Protein AF-A0A224YE73-F1 (afdb_monomer_lite)

Foldseek 3Di:
DVLVVLVVLQFAAQPDPQRHLCCCACSHPHCNPLNVVDDDPRSVVRSVVSVVPDDCVVPPDPDPDDVCVVDVDWPQNPDDQQNVLCVVVVPDPPFGWDWAAALQQKIWIFGPPDPVGDDTDIDGHTFQRAHDVVWTDDSRHTD

Organism: NCBI:txid60191

Secondary structure (DSSP, 8-state):
-HHHHHHHTT---S-SSSS-GGG--TTSSS--TTGGGS--HHHHHHHHHHHTTS-HHHH-------HHHH----GGGTS-HHHHHHHHTTPPTT--EEEEEETTTEEEEEE---TT-PPPEEEEPPTT-EEETTEEEETTEE-

Radius of gyration: 18.87 Å; chains: 1; bounding box: 48×33×49 Å

Sequence (143 aa):
MAHELAHTLGSPHDQTPECPWAKGYLMSYVDGGLNKFKLSPCSERSIRNYVRHQSEDCIRVQSSRNYNREYRKFPGQSVRAQYLCKTLLRVAQGKKVTAKESANCKMKCCNRASLGGPPCRTYPMLDGMQCAKGKTCKRGVCG

Structure (mmCIF, N/CA/C/O backbone):
data_AF-A0A224YE73-F1
#
_entry.id   AF-A0A224YE73-F1
#
loop_
_atom_site.group_PDB
_atom_site.id
_atom_site.type_symbol
_atom_site.label_atom_id
_atom_site.label_alt_id
_atom_site.label_comp_id
_atom_site.label_asym_id
_atom_site.label_entity_id
_atom_site.label_seq_id
_atom_site.pdbx_PDB_ins_code
_atom_site.Cartn_x
_atom_site.Cartn_y
_atom_site.Cartn_z
_atom_site.occupancy
_atom_site.B_iso_or_equiv
_atom_site.auth_seq_id
_atom_site.auth_comp_id
_atom_site.auth_asym_id
_atom_site.auth_atom_id
_atom_site.pdbx_PDB_model_num
ATOM 1 N N . MET A 1 1 ? -6.807 4.009 -0.639 1.00 90.94 1 MET A N 1
ATOM 2 C CA . MET A 1 1 ? -8.154 3.518 -0.276 1.00 90.94 1 MET A CA 1
ATOM 3 C C . MET A 1 1 ? -8.155 2.871 1.097 1.00 90.94 1 MET A C 1
ATOM 5 O O . MET A 1 1 ? -8.795 3.430 1.962 1.00 90.94 1 MET A O 1
ATOM 9 N N . ALA A 1 2 ? -7.441 1.763 1.336 1.00 96.00 2 ALA A N 1
ATOM 10 C CA . ALA A 1 2 ? -7.477 1.090 2.644 1.00 96.00 2 ALA A CA 1
ATOM 11 C C . ALA A 1 2 ? -7.123 2.008 3.837 1.00 96.00 2 ALA A C 1
ATOM 13 O O . ALA A 1 2 ? -7.782 1.926 4.863 1.00 96.00 2 ALA A O 1
ATOM 14 N N . HIS A 1 3 ? -6.151 2.914 3.668 1.00 97.56 3 HIS A N 1
ATOM 15 C CA . HIS A 1 3 ? -5.813 3.958 4.647 1.00 97.56 3 HIS A CA 1
ATOM 16 C C . HIS A 1 3 ? -7.023 4.846 4.991 1.00 97.56 3 HIS A C 1
ATOM 18 O O . HIS A 1 3 ? -7.463 4.887 6.132 1.00 97.56 3 HIS A O 1
ATOM 24 N N . GLU A 1 4 ? -7.634 5.472 3.983 1.00 97.81 4 GLU A N 1
ATOM 25 C CA . GLU A 1 4 ? -8.814 6.326 4.185 1.00 97.81 4 GLU A CA 1
ATOM 26 C C . GLU A 1 4 ? -10.026 5.559 4.728 1.00 97.81 4 GLU A C 1
ATOM 28 O O . GLU A 1 4 ? -10.762 6.076 5.558 1.00 97.81 4 GLU A O 1
ATOM 33 N N . LEU A 1 5 ? -10.218 4.299 4.320 1.00 97.25 5 LEU A N 1
ATOM 34 C CA . LEU A 1 5 ? -11.282 3.457 4.875 1.00 97.25 5 LEU A CA 1
ATOM 35 C C . LEU A 1 5 ? -11.072 3.194 6.369 1.00 97.25 5 LEU A C 1
ATOM 37 O O . LEU A 1 5 ? -12.033 3.180 7.130 1.00 97.25 5 LEU A O 1
ATOM 41 N N . ALA A 1 6 ? -9.828 3.009 6.809 1.00 98.12 6 ALA A N 1
ATOM 42 C CA . ALA A 1 6 ? -9.526 2.879 8.227 1.00 98.12 6 ALA A CA 1
ATOM 43 C C . ALA A 1 6 ? -9.776 4.194 8.988 1.00 98.12 6 ALA A C 1
ATOM 45 O O . ALA A 1 6 ? -10.267 4.135 10.114 1.00 98.12 6 ALA A O 1
ATOM 46 N N . HIS A 1 7 ? -9.542 5.362 8.374 1.00 98.44 7 HIS A N 1
ATOM 47 C CA . HIS A 1 7 ? -9.982 6.645 8.938 1.00 98.44 7 HIS A CA 1
ATOM 48 C C . HIS A 1 7 ? -11.504 6.727 9.085 1.00 98.44 7 HIS A C 1
ATOM 50 O O . HIS A 1 7 ? -11.985 7.103 10.152 1.00 98.44 7 HIS A O 1
ATOM 56 N N . THR A 1 8 ? -12.270 6.312 8.069 1.00 97.25 8 THR A N 1
ATOM 57 C CA . THR A 1 8 ? -13.740 6.230 8.159 1.00 97.25 8 THR A CA 1
ATOM 58 C C . THR A 1 8 ? -14.197 5.320 9.301 1.00 97.25 8 THR A C 1
ATOM 60 O O . THR A 1 8 ? -15.218 5.581 9.925 1.00 97.25 8 THR A O 1
ATOM 63 N N . LEU A 1 9 ? -13.418 4.284 9.620 1.00 97.06 9 LEU A N 1
ATOM 64 C CA . LEU A 1 9 ? -13.661 3.370 10.737 1.00 97.06 9 LEU A CA 1
ATOM 65 C C . LEU A 1 9 ? -13.044 3.845 12.068 1.00 97.06 9 LEU A C 1
ATOM 67 O O . LEU A 1 9 ? -12.835 3.038 12.969 1.00 97.06 9 LEU A O 1
ATOM 71 N N . GLY A 1 10 ? -12.721 5.132 12.204 1.00 97.44 10 GLY A N 1
ATOM 72 C CA . GLY A 1 10 ? -12.271 5.730 13.462 1.00 97.44 10 GLY A CA 1
ATOM 73 C C . GLY A 1 10 ? -10.804 5.478 13.823 1.00 97.44 10 GLY A C 1
ATOM 74 O O . GLY A 1 10 ? -10.403 5.746 14.955 1.00 97.44 10 GLY A O 1
ATOM 75 N N . SER A 1 11 ? -9.977 4.976 12.900 1.00 98.44 11 SER A N 1
ATOM 76 C CA . SER A 1 11 ? -8.534 4.870 13.135 1.00 98.44 11 SER A CA 1
ATOM 77 C C . SER A 1 11 ? -7.834 6.204 12.868 1.00 98.44 11 SER A C 1
ATOM 79 O O . SER A 1 11 ? -7.884 6.682 11.735 1.00 98.44 11 SER A O 1
ATOM 81 N N . PRO A 1 12 ? -7.101 6.788 13.829 1.00 98.12 12 PRO A N 1
ATOM 82 C CA . PRO A 1 12 ? -6.162 7.865 13.534 1.00 98.12 12 PRO A CA 1
ATOM 83 C C . PRO A 1 12 ? -4.897 7.320 12.849 1.00 98.12 12 PRO A C 1
ATOM 85 O O . PRO A 1 12 ? -4.743 6.110 12.643 1.00 98.12 12 PRO A O 1
ATOM 88 N N . HIS A 1 13 ? -3.985 8.231 12.508 1.00 98.50 13 HIS A N 1
ATOM 89 C CA . HIS A 1 13 ? -2.612 7.886 12.141 1.00 98.50 13 HIS A CA 1
ATOM 90 C C . HIS A 1 13 ? -1.863 7.218 13.299 1.00 98.50 13 HIS A C 1
ATOM 92 O O . HIS A 1 13 ? -2.086 7.529 14.469 1.00 98.50 13 HIS A O 1
ATOM 98 N N . ASP A 1 14 ? -0.929 6.328 12.961 1.00 98.38 14 ASP A N 1
ATOM 99 C CA . ASP A 1 14 ? -0.047 5.670 13.930 1.00 98.38 14 ASP A CA 1
ATOM 100 C C . ASP A 1 14 ? 1.033 6.652 14.405 1.00 98.38 14 ASP A C 1
ATOM 102 O O . ASP A 1 14 ? 2.102 6.747 13.809 1.00 98.38 14 ASP A O 1
ATOM 106 N N . GLN A 1 15 ? 0.740 7.441 15.440 1.00 97.62 15 GLN A N 1
ATOM 107 C CA . GLN A 1 15 ? 1.639 8.490 15.952 1.00 97.62 15 GLN A CA 1
ATOM 108 C C . GLN A 1 15 ? 1.892 8.392 17.464 1.00 97.62 15 GLN A C 1
ATOM 110 O O . GLN A 1 15 ? 2.475 9.294 18.061 1.00 97.62 15 GLN A O 1
ATOM 115 N N . THR A 1 16 ? 1.476 7.297 18.100 1.00 97.50 16 THR A N 1
ATOM 116 C CA . THR A 1 16 ? 1.689 7.081 19.537 1.00 97.50 16 THR A CA 1
ATOM 117 C C . THR A 1 16 ? 3.043 6.412 19.798 1.00 97.50 16 THR A C 1
ATOM 119 O O . THR A 1 16 ? 3.585 5.756 18.906 1.00 97.50 16 THR A O 1
ATOM 122 N N . PRO A 1 17 ? 3.596 6.492 21.023 1.00 97.56 17 PRO A N 1
ATOM 123 C CA . PRO A 1 17 ? 4.796 5.731 21.378 1.00 97.56 17 PRO A CA 1
ATOM 124 C C . PRO A 1 17 ? 4.644 4.212 21.173 1.00 97.56 17 PRO A C 1
ATOM 126 O O . PRO A 1 17 ? 5.594 3.540 20.775 1.00 97.56 17 PRO A O 1
ATOM 129 N N . GLU A 1 18 ? 3.444 3.665 21.394 1.00 97.62 18 GLU A N 1
ATOM 130 C CA . GLU A 1 18 ? 3.139 2.245 21.168 1.00 97.62 18 GLU A CA 1
ATOM 131 C C . GLU A 1 18 ? 3.108 1.887 19.669 1.00 97.62 18 GLU A C 1
ATOM 133 O O . GLU A 1 18 ? 3.653 0.859 19.245 1.00 97.62 18 GLU A O 1
ATOM 138 N N . CYS A 1 19 ? 2.513 2.763 18.854 1.00 98.12 19 CYS A N 1
ATOM 139 C CA . CYS A 1 19 ? 2.386 2.619 17.406 1.00 98.12 19 CYS A CA 1
ATOM 140 C C . CYS A 1 19 ? 3.065 3.796 16.700 1.00 98.12 19 CYS A C 1
ATOM 142 O O . CYS A 1 19 ? 2.386 4.700 16.214 1.00 98.12 19 CYS A O 1
ATOM 144 N N . PRO A 1 20 ? 4.408 3.805 16.655 1.00 98.00 20 PRO A N 1
ATOM 145 C CA . PRO A 1 20 ? 5.153 4.926 16.111 1.00 98.00 20 PRO A CA 1
ATOM 146 C C . PRO A 1 20 ? 5.062 4.967 14.585 1.00 98.00 20 PRO A C 1
ATOM 148 O O . PRO A 1 20 ? 5.209 3.943 13.909 1.00 98.00 20 PRO A O 1
ATOM 151 N N . TRP A 1 21 ? 4.945 6.181 14.046 1.00 98.12 21 TRP A N 1
ATOM 152 C CA . TRP A 1 21 ? 4.811 6.470 12.612 1.00 98.12 21 TRP A CA 1
ATOM 153 C C . TRP A 1 21 ? 5.873 5.784 11.749 1.00 98.12 21 TRP A C 1
ATOM 155 O O . TRP A 1 21 ? 5.582 5.263 10.668 1.00 98.12 21 TRP A O 1
ATOM 165 N N . ALA A 1 22 ? 7.103 5.720 12.263 1.00 97.94 22 ALA A N 1
ATOM 166 C CA . ALA A 1 22 ? 8.255 5.130 11.592 1.00 97.94 22 ALA A CA 1
ATOM 167 C C . ALA A 1 22 ? 8.145 3.610 11.363 1.00 97.94 22 ALA A C 1
ATOM 169 O O . ALA A 1 22 ? 8.833 3.086 10.491 1.00 97.94 22 ALA A O 1
ATOM 170 N N . LYS A 1 23 ? 7.272 2.884 12.085 1.00 97.81 23 LYS A N 1
ATOM 171 C CA . LYS A 1 23 ? 7.048 1.447 11.826 1.00 97.81 23 LYS A CA 1
ATOM 172 C C . LYS A 1 23 ? 6.330 1.184 10.498 1.00 97.81 23 LYS A C 1
ATOM 174 O O . LYS A 1 23 ? 6.358 0.043 10.031 1.00 97.81 23 LYS A O 1
ATOM 179 N N . GLY A 1 24 ? 5.706 2.208 9.905 1.00 97.81 24 GLY A N 1
ATOM 180 C CA . GLY A 1 24 ? 5.144 2.157 8.554 1.00 97.81 24 GLY A CA 1
ATOM 181 C C . GLY A 1 24 ? 4.038 1.113 8.380 1.00 97.81 24 GLY A C 1
ATOM 182 O O . GLY A 1 24 ? 4.020 0.394 7.380 1.00 97.81 24 GLY A O 1
ATOM 183 N N . TYR A 1 25 ? 3.157 0.987 9.378 1.00 98.19 25 TYR A N 1
ATOM 184 C CA . TYR A 1 25 ? 1.886 0.269 9.242 1.00 98.19 25 TYR A CA 1
ATOM 185 C C . TYR A 1 25 ? 0.930 1.024 8.308 1.00 98.19 25 TYR A C 1
ATOM 187 O O . TYR A 1 25 ? 1.234 2.131 7.868 1.00 98.19 25 TYR A O 1
ATOM 195 N N . LEU A 1 26 ? -0.220 0.426 7.980 1.00 97.69 26 LEU A N 1
ATOM 196 C CA . LEU A 1 26 ? -1.175 0.976 7.009 1.00 97.69 26 LEU A CA 1
ATOM 197 C C . LEU A 1 26 ? -1.553 2.444 7.275 1.00 97.69 26 LEU A C 1
ATOM 199 O O . LEU A 1 26 ? -1.775 3.180 6.315 1.00 97.69 26 LEU A O 1
ATOM 203 N N . MET A 1 27 ? -1.591 2.871 8.542 1.00 98.25 27 MET A N 1
ATOM 204 C CA . MET A 1 27 ? -1.938 4.237 8.958 1.00 98.25 27 MET A CA 1
ATOM 205 C C . MET A 1 27 ? -0.735 5.195 9.019 1.00 98.25 27 MET A C 1
ATOM 207 O O . MET A 1 27 ? -0.792 6.215 9.702 1.00 98.25 27 MET A O 1
ATOM 211 N N . SER A 1 28 ? 0.337 4.886 8.282 1.00 97.69 28 SER A N 1
ATOM 212 C CA . SER A 1 28 ? 1.514 5.729 8.047 1.00 97.69 28 SER A CA 1
ATOM 213 C C . SER A 1 28 ? 1.844 5.814 6.552 1.00 97.69 28 SER A C 1
ATOM 215 O O . SER A 1 28 ? 1.562 4.893 5.785 1.00 97.69 28 SER A O 1
ATOM 217 N N . TYR A 1 29 ? 2.472 6.915 6.128 1.00 94.69 29 TYR A N 1
ATOM 218 C CA . TYR A 1 29 ? 2.985 7.077 4.759 1.00 94.69 29 TYR A CA 1
ATOM 219 C C . TYR A 1 29 ? 4.429 6.581 4.579 1.00 94.69 29 TYR A C 1
ATOM 221 O O . TYR A 1 29 ? 4.950 6.589 3.462 1.00 94.69 29 TYR A O 1
ATOM 229 N N . VAL A 1 30 ? 5.086 6.145 5.657 1.00 96.00 30 VAL A N 1
ATOM 230 C CA . VAL A 1 30 ? 6.439 5.575 5.606 1.00 96.00 30 VAL A CA 1
ATOM 231 C C . VAL A 1 30 ? 6.383 4.162 5.028 1.00 96.00 30 VAL A C 1
ATOM 233 O O . VAL A 1 30 ? 5.531 3.360 5.409 1.00 96.00 30 VAL A O 1
ATOM 236 N N . ASP A 1 31 ? 7.319 3.818 4.137 1.00 91.38 31 ASP A N 1
ATOM 237 C CA . ASP A 1 31 ? 7.454 2.436 3.659 1.00 91.38 31 ASP A CA 1
ATOM 238 C C . ASP A 1 31 ? 8.005 1.536 4.779 1.00 91.38 31 ASP A C 1
ATOM 240 O O . ASP A 1 31 ? 9.207 1.317 4.887 1.00 91.38 31 ASP A O 1
ATOM 244 N N . GLY A 1 32 ? 7.117 0.985 5.609 1.00 92.38 32 GLY A N 1
ATOM 245 C CA . GLY A 1 32 ? 7.439 0.009 6.661 1.00 92.38 32 GLY A CA 1
ATOM 246 C C . GLY A 1 32 ? 7.654 -1.416 6.144 1.00 92.38 32 GLY A C 1
ATOM 247 O O . GLY A 1 32 ? 7.439 -2.391 6.869 1.00 92.38 32 GLY A O 1
ATOM 248 N N . GLY A 1 33 ? 7.981 -1.575 4.858 1.00 93.00 33 GLY A N 1
ATOM 249 C CA . GLY A 1 33 ? 8.164 -2.875 4.227 1.00 93.00 33 GLY A CA 1
ATOM 250 C C . GLY A 1 33 ? 6.860 -3.669 4.182 1.00 93.00 33 GLY A C 1
ATOM 251 O O . GLY A 1 33 ? 5.935 -3.311 3.455 1.00 93.00 33 GLY A O 1
ATOM 252 N N . LEU A 1 34 ? 6.793 -4.774 4.928 1.00 94.06 34 LEU A N 1
ATOM 253 C CA . LEU A 1 34 ? 5.592 -5.613 5.000 1.00 94.06 34 LEU A CA 1
ATOM 254 C C . LEU A 1 34 ? 4.524 -5.056 5.955 1.00 94.06 34 LEU A C 1
ATOM 256 O O . LEU A 1 34 ? 3.362 -5.453 5.855 1.00 94.06 34 LEU A O 1
ATOM 260 N N . ASN A 1 35 ? 4.883 -4.133 6.855 1.00 96.75 35 ASN A N 1
ATOM 261 C CA . ASN A 1 35 ? 3.931 -3.557 7.808 1.00 96.75 35 ASN A CA 1
ATOM 262 C C . ASN A 1 35 ? 2.847 -2.731 7.120 1.00 96.75 35 ASN A C 1
ATOM 264 O O . ASN A 1 35 ? 1.710 -2.743 7.576 1.00 96.75 35 ASN A O 1
ATOM 268 N N . LYS A 1 36 ? 3.133 -2.117 5.968 1.00 94.25 36 LYS A N 1
ATOM 269 C CA . LYS A 1 36 ? 2.139 -1.340 5.211 1.00 94.25 36 LYS A CA 1
ATOM 270 C C . LYS A 1 36 ? 0.934 -2.153 4.728 1.00 94.25 36 LYS A C 1
ATOM 272 O O . LYS A 1 36 ? -0.065 -1.581 4.308 1.00 94.25 36 LYS A O 1
ATOM 277 N N . PHE A 1 37 ? 1.031 -3.485 4.753 1.00 94.44 37 PHE A N 1
ATOM 278 C CA . PHE A 1 37 ? -0.071 -4.400 4.442 1.00 94.44 37 PHE A CA 1
ATOM 279 C C . PHE A 1 37 ? -0.857 -4.839 5.689 1.00 94.44 37 PHE A C 1
ATOM 281 O O . PHE A 1 37 ? -1.657 -5.772 5.607 1.00 94.44 37 PHE A O 1
ATOM 288 N N . LYS A 1 38 ? -0.594 -4.228 6.850 1.00 96.81 38 LYS A N 1
ATOM 289 C CA . LYS A 1 38 ? -1.170 -4.582 8.149 1.00 96.81 38 LYS A CA 1
ATOM 290 C C . LYS A 1 38 ? -1.663 -3.331 8.871 1.00 96.81 38 LYS A C 1
ATOM 292 O O . LYS A 1 38 ? -1.074 -2.259 8.749 1.00 96.81 38 LYS A O 1
ATOM 297 N N . LEU A 1 39 ? -2.715 -3.499 9.661 1.00 98.12 39 LEU A N 1
ATOM 298 C CA . LEU A 1 39 ? -3.084 -2.534 10.691 1.00 98.12 39 LEU A CA 1
ATOM 299 C C . LEU A 1 39 ? -2.105 -2.662 11.864 1.00 98.12 39 LEU A C 1
ATOM 301 O O . LEU A 1 39 ? -1.601 -3.755 12.133 1.00 98.12 39 LEU A O 1
ATOM 305 N N . SER A 1 40 ? -1.814 -1.553 12.541 1.00 98.38 40 SER A N 1
ATOM 306 C CA . SER A 1 40 ? -1.103 -1.610 13.816 1.00 98.38 40 SER A CA 1
ATOM 307 C C . SER A 1 40 ? -2.053 -2.101 14.922 1.00 98.38 40 SER A C 1
ATOM 309 O O . SER A 1 40 ? -3.277 -2.005 14.769 1.00 98.38 40 SER A O 1
ATOM 311 N N . PRO A 1 41 ? -1.534 -2.556 16.077 1.00 98.44 41 PRO A N 1
ATOM 312 C CA . PRO A 1 41 ? -2.373 -2.850 17.238 1.00 98.44 41 PRO A CA 1
ATOM 313 C C . PRO A 1 41 ? -3.252 -1.664 17.668 1.00 98.44 41 PRO A C 1
ATOM 315 O O . PRO A 1 41 ? -4.393 -1.866 18.081 1.00 98.44 41 PRO A O 1
ATOM 318 N N . CYS A 1 42 ? -2.762 -0.426 17.527 1.00 98.56 42 CYS A N 1
ATOM 319 C CA . CYS A 1 42 ? -3.532 0.774 17.846 1.00 98.56 42 CYS A CA 1
ATOM 320 C C . CYS A 1 42 ? -4.672 0.985 16.851 1.00 98.56 42 CYS A C 1
ATOM 322 O O . CYS A 1 42 ? -5.807 1.181 17.280 1.00 98.56 42 CYS A O 1
ATOM 324 N N . SER A 1 43 ? -4.404 0.875 15.543 1.00 98.62 43 SER A N 1
ATOM 325 C CA . SER A 1 43 ? -5.446 0.992 14.518 1.00 98.62 43 SER A CA 1
ATOM 326 C C . SER A 1 43 ? -6.523 -0.080 14.696 1.00 98.62 43 SER A C 1
ATOM 328 O O . SER A 1 43 ? -7.711 0.224 14.637 1.00 98.62 43 SER A O 1
ATOM 330 N N . GLU A 1 44 ? -6.133 -1.330 14.973 1.00 98.62 44 GLU A N 1
ATOM 331 C CA . GLU A 1 44 ? -7.091 -2.408 15.238 1.00 98.62 44 GLU A CA 1
ATOM 332 C C . GLU A 1 44 ? -7.980 -2.113 16.450 1.00 98.62 44 GLU A C 1
ATOM 334 O O . GLU A 1 44 ? -9.193 -2.323 16.389 1.00 98.62 44 GLU A O 1
ATOM 339 N N . ARG A 1 45 ? -7.404 -1.618 17.554 1.00 98.50 45 ARG A N 1
ATOM 340 C CA . ARG A 1 45 ? -8.183 -1.245 18.744 1.00 98.50 45 ARG A CA 1
ATOM 341 C C . ARG A 1 45 ? -9.115 -0.072 18.472 1.00 98.50 45 ARG A C 1
ATOM 343 O O . ARG A 1 45 ? -10.271 -0.143 18.880 1.00 98.50 45 ARG A O 1
ATOM 350 N N . SER A 1 46 ? -8.653 0.962 17.772 1.00 98.44 46 SER A N 1
ATOM 351 C CA . SER A 1 46 ? -9.484 2.114 17.414 1.00 98.44 46 SER A CA 1
ATOM 352 C C . SER A 1 46 ? -10.659 1.706 16.533 1.00 98.44 46 SER A C 1
ATOM 354 O O . SER A 1 46 ? -11.791 2.056 16.850 1.00 98.44 46 SER A O 1
ATOM 356 N N . ILE A 1 47 ? -10.421 0.882 15.507 1.00 98.50 47 ILE A N 1
ATOM 357 C CA . ILE A 1 47 ? -11.482 0.374 14.626 1.00 98.50 47 ILE A CA 1
ATOM 358 C C . ILE A 1 47 ? -12.492 -0.460 15.412 1.00 98.50 47 ILE A C 1
ATOM 360 O O . ILE A 1 47 ? -13.693 -0.219 15.321 1.00 98.50 47 ILE A O 1
ATOM 364 N N . ARG A 1 48 ? -12.029 -1.410 16.236 1.00 98.19 48 ARG A N 1
ATOM 365 C CA . ARG A 1 48 ? -12.924 -2.214 17.087 1.00 98.19 48 ARG A CA 1
ATOM 366 C C . ARG A 1 48 ? -13.742 -1.330 18.028 1.00 98.19 48 ARG A C 1
ATOM 368 O O . ARG A 1 48 ? -14.936 -1.561 18.193 1.00 98.19 48 ARG A O 1
ATOM 375 N N . ASN A 1 49 ? -13.113 -0.319 18.631 1.00 98.06 49 ASN A N 1
ATOM 376 C CA . ASN A 1 49 ? -13.786 0.614 19.524 1.00 98.06 49 ASN A CA 1
ATOM 377 C C . ASN A 1 49 ? -14.806 1.495 18.794 1.00 98.06 49 ASN A C 1
ATOM 379 O O . ASN A 1 49 ? -15.858 1.775 19.349 1.00 98.06 49 ASN A O 1
ATOM 383 N N . TYR A 1 50 ? -14.519 1.930 17.574 1.00 97.75 50 TYR A N 1
ATOM 384 C CA . TYR A 1 50 ? -15.454 2.725 16.790 1.00 97.75 50 TYR A CA 1
ATOM 385 C C . TYR A 1 50 ? -16.665 1.890 16.368 1.00 97.75 50 TYR A C 1
ATOM 387 O O . TYR A 1 50 ? -17.800 2.271 16.648 1.00 97.75 50 TYR A O 1
ATOM 395 N N . VAL A 1 51 ? -16.418 0.721 15.767 1.00 96.31 51 VAL A N 1
ATOM 396 C CA . VAL A 1 51 ? -17.460 -0.169 15.234 1.00 96.31 51 VAL A CA 1
ATOM 397 C C . VAL A 1 51 ? -18.412 -0.647 16.332 1.00 96.31 51 VAL A C 1
ATOM 399 O O . VAL A 1 51 ? -19.617 -0.625 16.120 1.00 96.31 51 VAL A O 1
ATOM 402 N N . ARG A 1 52 ? -17.910 -1.005 17.526 1.00 96.56 52 ARG A N 1
ATOM 403 C CA . ARG A 1 52 ? -18.761 -1.482 18.640 1.00 96.56 52 ARG A CA 1
ATOM 404 C C . ARG A 1 52 ? -19.739 -0.439 19.193 1.00 96.56 52 ARG A C 1
ATOM 406 O O . ARG A 1 52 ? -20.644 -0.809 19.926 1.00 96.56 52 ARG A O 1
ATOM 413 N N . HIS A 1 53 ? -19.514 0.843 18.911 1.00 97.00 53 HIS A N 1
ATOM 414 C CA . HIS A 1 53 ? -20.387 1.937 19.349 1.00 97.00 53 HIS A CA 1
ATOM 415 C C . HIS A 1 53 ? -21.316 2.430 18.234 1.00 97.00 53 HIS A C 1
ATOM 417 O O . HIS A 1 53 ? -22.052 3.391 18.443 1.00 97.00 53 HIS A O 1
ATOM 423 N N . GLN A 1 54 ? -21.279 1.810 17.051 1.00 96.94 54 GLN A N 1
ATOM 424 C CA . GLN A 1 54 ? -22.222 2.126 15.984 1.00 96.94 54 GLN A CA 1
ATOM 425 C C . GLN A 1 54 ? -23.537 1.378 16.191 1.00 96.94 54 GLN A C 1
ATOM 427 O O . GLN A 1 54 ? -23.572 0.306 16.793 1.00 96.94 54 GLN A O 1
ATOM 432 N N . SER A 1 55 ? -24.625 1.938 15.666 1.00 96.94 55 SER A N 1
ATOM 433 C CA . SER A 1 55 ? -25.901 1.230 15.613 1.00 96.94 55 SER A CA 1
ATOM 434 C C . SER A 1 55 ? -25.835 0.060 14.631 1.00 96.94 55 SER A C 1
ATOM 436 O O . SER A 1 55 ? -25.099 0.097 13.641 1.00 96.94 55 SER A O 1
ATOM 438 N N . GLU A 1 56 ? -26.674 -0.951 14.852 1.00 93.94 56 GLU A N 1
ATOM 439 C CA . GLU A 1 56 ? -26.827 -2.078 13.924 1.00 93.94 56 GLU A CA 1
ATOM 440 C C . GLU A 1 56 ? -27.153 -1.612 12.498 1.00 93.94 56 GLU A C 1
ATOM 442 O O . GLU A 1 56 ? -26.620 -2.146 11.530 1.00 93.94 56 GLU A O 1
ATOM 447 N N . ASP A 1 57 ? -27.974 -0.569 12.348 1.00 94.81 57 ASP A N 1
ATOM 448 C CA . ASP A 1 57 ? -28.314 -0.001 11.039 1.00 94.81 57 ASP A CA 1
ATOM 449 C C . ASP A 1 57 ? -27.099 0.550 10.278 1.00 94.81 57 ASP A C 1
ATOM 451 O O . ASP A 1 57 ? -27.085 0.504 9.049 1.00 94.81 57 ASP A O 1
ATOM 455 N N . CYS A 1 58 ? -26.069 1.025 10.984 1.00 93.69 58 CYS A N 1
ATOM 456 C CA . CYS A 1 58 ? -24.847 1.550 10.378 1.00 93.69 58 CYS A CA 1
ATOM 457 C C . CYS A 1 58 ? -23.944 0.435 9.827 1.00 93.69 58 CYS A C 1
ATOM 459 O O . CYS A 1 58 ? -23.351 0.586 8.758 1.00 93.69 58 CYS A O 1
ATOM 461 N N . ILE A 1 59 ? -23.839 -0.687 10.544 1.00 92.75 59 ILE A N 1
ATOM 462 C CA . ILE A 1 59 ? -22.879 -1.759 10.232 1.00 92.75 59 ILE A CA 1
ATOM 463 C C . ILE A 1 59 ? -23.507 -2.953 9.506 1.00 92.75 59 ILE A C 1
ATOM 465 O O . ILE A 1 59 ? -22.784 -3.801 8.974 1.00 92.75 59 ILE A O 1
ATOM 469 N N . ARG A 1 60 ? -24.843 -3.025 9.447 1.00 93.69 60 ARG A N 1
ATOM 470 C CA . ARG A 1 60 ? -25.563 -4.096 8.758 1.00 93.69 60 ARG A CA 1
ATOM 471 C C . ARG A 1 60 ? -25.267 -4.075 7.260 1.00 93.69 60 ARG A C 1
ATOM 473 O O .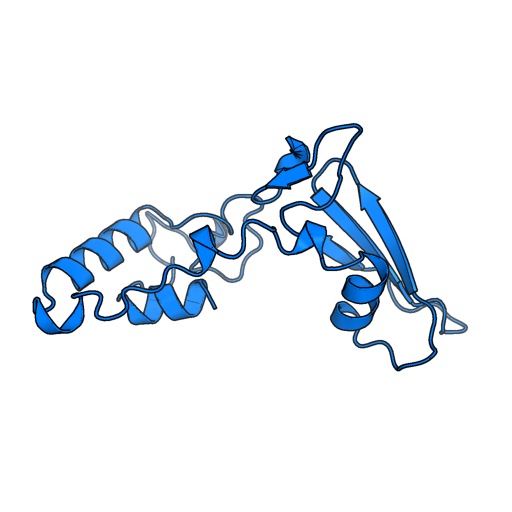 ARG A 1 60 ? -25.566 -3.118 6.546 1.00 93.69 60 ARG A O 1
ATOM 480 N N . VAL A 1 61 ? -24.740 -5.191 6.761 1.00 91.31 61 VAL A N 1
ATOM 481 C CA . VAL A 1 61 ? -24.499 -5.398 5.330 1.00 91.31 61 VAL A CA 1
ATOM 482 C C . VAL A 1 61 ? -25.836 -5.572 4.608 1.00 91.31 61 VAL A C 1
ATOM 484 O O . VAL A 1 61 ? -26.502 -6.589 4.763 1.00 91.31 61 VAL A O 1
ATOM 487 N N . GLN A 1 62 ? -26.208 -4.588 3.790 1.00 91.81 62 GLN A N 1
ATOM 488 C CA . GLN A 1 62 ? -27.453 -4.618 3.004 1.00 91.81 62 GLN A CA 1
ATOM 489 C C . GLN A 1 62 ? -27.307 -5.381 1.677 1.00 91.81 62 GLN A C 1
ATOM 491 O O . GLN A 1 62 ? -28.283 -5.857 1.104 1.00 91.81 62 GLN A O 1
ATOM 496 N N . SER A 1 63 ? -26.083 -5.484 1.153 1.00 90.56 63 SER A N 1
ATOM 497 C CA . SER A 1 63 ? -25.819 -6.145 -0.126 1.00 90.56 63 SER A CA 1
ATOM 498 C C . SER A 1 63 ? -25.689 -7.656 0.051 1.00 90.56 63 SER A C 1
ATOM 500 O O . SER A 1 63 ? -24.786 -8.127 0.738 1.00 90.56 63 SER A O 1
ATOM 502 N N . SER A 1 64 ? -26.505 -8.427 -0.669 1.00 89.75 64 SER A N 1
ATOM 503 C CA . SER A 1 64 ? -26.328 -9.881 -0.815 1.00 89.75 64 SER A CA 1
ATOM 504 C C . SER A 1 64 ? -25.186 -10.253 -1.771 1.00 89.75 64 SER A C 1
ATOM 506 O O . SER A 1 64 ? -24.732 -11.400 -1.802 1.00 89.75 64 SER A O 1
ATOM 508 N N . ARG A 1 65 ? -24.697 -9.286 -2.558 1.00 91.12 65 ARG A N 1
ATOM 509 C CA . ARG A 1 65 ? -23.644 -9.495 -3.550 1.00 91.12 65 ARG A CA 1
ATOM 510 C C . ARG A 1 65 ? -22.264 -9.514 -2.903 1.00 91.12 65 ARG A C 1
ATOM 512 O O . ARG A 1 65 ? -21.871 -8.557 -2.235 1.00 91.12 65 ARG A O 1
ATOM 519 N N . ASN A 1 66 ? -21.498 -10.570 -3.172 1.00 86.62 66 ASN A N 1
ATOM 520 C CA . ASN A 1 66 ? -20.119 -10.712 -2.714 1.00 86.62 66 ASN A CA 1
ATOM 521 C C . ASN A 1 66 ? -19.160 -10.752 -3.910 1.00 86.62 66 ASN A C 1
ATOM 523 O O . ASN A 1 66 ? -18.848 -11.814 -4.455 1.00 86.62 66 ASN A O 1
ATOM 527 N N . TYR A 1 67 ? -18.640 -9.579 -4.270 1.00 85.12 67 TYR A N 1
ATOM 528 C CA . TYR A 1 67 ? -17.700 -9.418 -5.380 1.00 85.12 67 TYR A CA 1
ATOM 529 C C . TYR A 1 67 ? -16.429 -10.262 -5.224 1.00 85.12 67 TYR A C 1
ATOM 531 O O . TYR A 1 67 ? -15.913 -10.765 -6.215 1.00 85.12 67 TYR A O 1
ATOM 539 N N . ASN A 1 68 ? -15.947 -10.496 -4.000 1.00 80.56 68 ASN A N 1
ATOM 540 C CA . ASN A 1 68 ? -14.760 -11.331 -3.786 1.00 80.56 68 ASN A CA 1
ATOM 541 C C . ASN A 1 68 ? -15.021 -12.808 -4.132 1.00 80.56 68 ASN A C 1
ATOM 543 O O . ASN A 1 68 ? -14.103 -13.520 -4.541 1.00 80.56 68 ASN A O 1
ATOM 547 N N . ARG A 1 69 ? -16.267 -13.285 -3.988 1.00 83.69 69 ARG A N 1
ATOM 548 C CA . ARG A 1 69 ? -16.664 -14.650 -4.373 1.00 83.69 69 ARG A CA 1
ATOM 549 C C . ARG A 1 69 ? -16.828 -14.792 -5.886 1.00 83.69 69 ARG A C 1
ATOM 551 O O . ARG A 1 69 ? -16.449 -15.832 -6.432 1.00 83.69 69 ARG A O 1
ATOM 558 N N . GLU A 1 70 ? -17.399 -13.774 -6.527 1.00 83.88 70 GLU A N 1
ATOM 559 C CA . GLU A 1 70 ? -17.643 -13.722 -7.976 1.00 83.88 70 GLU A CA 1
ATOM 560 C C . GLU A 1 70 ? -16.342 -13.535 -8.769 1.00 83.88 70 GLU A C 1
ATOM 562 O O . GLU A 1 70 ? -16.111 -14.215 -9.768 1.00 83.88 70 GLU A O 1
ATOM 567 N N . TYR A 1 71 ? -15.451 -12.667 -8.289 1.00 83.06 71 TYR A N 1
ATOM 568 C CA . TYR A 1 71 ? -14.212 -12.296 -8.965 1.00 83.06 71 TYR A CA 1
ATOM 569 C C . TYR A 1 71 ? -13.002 -12.836 -8.199 1.00 83.06 71 TYR A C 1
ATOM 571 O O . TYR A 1 71 ? -12.345 -12.144 -7.429 1.00 83.06 71 TYR A O 1
ATOM 579 N N . ARG A 1 72 ? -12.673 -14.107 -8.452 1.00 85.38 72 ARG A N 1
ATOM 580 C CA . ARG A 1 72 ? -11.581 -14.842 -7.780 1.00 85.38 72 ARG A CA 1
ATOM 581 C C . ARG A 1 72 ? -10.182 -14.546 -8.333 1.00 85.38 72 ARG A C 1
ATOM 583 O O . ARG A 1 72 ? -9.286 -15.379 -8.213 1.00 85.38 72 ARG A O 1
ATOM 590 N N . LYS A 1 73 ? -10.002 -13.405 -8.999 1.00 90.19 73 LYS A N 1
ATOM 591 C CA . LYS A 1 73 ? -8.725 -13.021 -9.609 1.00 90.19 73 LYS A CA 1
ATOM 592 C C . LYS A 1 73 ? -8.102 -11.874 -8.836 1.00 90.19 73 LYS A C 1
ATOM 594 O O . LYS A 1 73 ? -8.719 -10.828 -8.662 1.00 90.19 73 LYS A O 1
ATOM 599 N N . PHE A 1 74 ? -6.850 -12.046 -8.438 1.00 92.88 74 PHE A N 1
ATOM 600 C CA . PHE A 1 74 ? -6.048 -10.952 -7.921 1.00 92.88 74 PHE A CA 1
ATOM 601 C C . PHE A 1 74 ? -5.683 -9.962 -9.041 1.00 92.88 74 PHE A C 1
ATOM 603 O O . PHE A 1 74 ? -5.593 -10.354 -10.212 1.00 92.88 74 PHE A O 1
ATOM 610 N N . PRO A 1 75 ? -5.407 -8.688 -8.707 1.00 93.50 75 PRO A N 1
ATOM 611 C CA . PRO A 1 75 ? -5.036 -7.678 -9.695 1.00 93.50 75 PRO A CA 1
ATOM 612 C C . PRO A 1 75 ? -3.861 -8.097 -10.592 1.00 93.50 75 PRO A C 1
ATOM 614 O O . PRO A 1 75 ? -3.902 -7.879 -11.801 1.00 93.50 75 PRO A O 1
ATOM 617 N N . GLY A 1 76 ? -2.851 -8.772 -10.039 1.00 95.31 76 GLY A N 1
ATOM 618 C CA . GLY A 1 76 ? -1.681 -9.266 -10.766 1.00 95.31 76 GLY A CA 1
ATOM 619 C C . GLY A 1 76 ? -1.961 -10.383 -11.772 1.00 95.31 76 GLY A C 1
ATOM 620 O O . GLY A 1 76 ? -1.136 -10.623 -12.645 1.00 95.31 76 GLY A O 1
ATOM 621 N N . GLN A 1 77 ? -3.134 -11.022 -11.706 1.00 94.38 77 GLN A N 1
ATOM 622 C CA . GLN A 1 77 ? -3.572 -12.011 -12.699 1.00 94.38 77 GLN A CA 1
ATOM 623 C C . GLN A 1 77 ? -4.249 -11.367 -13.919 1.00 94.38 77 GLN A C 1
ATOM 625 O O . GLN A 1 77 ? -4.476 -12.043 -14.919 1.00 94.38 77 GLN A O 1
ATOM 630 N N . SER A 1 78 ? -4.594 -10.078 -13.841 1.00 93.50 78 SER A N 1
ATOM 631 C CA . SER A 1 78 ? -5.286 -9.351 -14.918 1.00 93.50 78 SER A CA 1
ATOM 632 C C . SER A 1 78 ? -4.455 -8.188 -15.467 1.00 93.50 78 SER A C 1
ATOM 634 O O . SER A 1 78 ? -4.514 -7.879 -16.656 1.00 93.50 78 SER A O 1
ATOM 636 N N . VAL A 1 79 ? -3.649 -7.546 -14.619 1.00 94.81 79 VAL A N 1
ATOM 637 C CA . VAL A 1 79 ? -2.835 -6.380 -14.968 1.00 94.81 79 VAL A CA 1
ATOM 638 C C . VAL A 1 79 ? -1.418 -6.816 -15.341 1.00 94.81 79 VAL A C 1
ATOM 640 O O . VAL A 1 79 ? -0.668 -7.315 -14.507 1.00 94.81 79 VAL A O 1
ATOM 643 N N . ARG A 1 80 ? -1.013 -6.563 -16.591 1.00 93.75 80 ARG A N 1
ATOM 644 C CA . ARG A 1 80 ? 0.351 -6.848 -17.073 1.00 93.75 80 ARG A CA 1
ATOM 645 C C . ARG A 1 80 ? 1.373 -5.868 -16.479 1.00 93.75 80 ARG A C 1
ATOM 647 O O . ARG A 1 80 ? 1.118 -4.664 -16.434 1.00 93.75 80 ARG A O 1
ATOM 654 N N . ALA A 1 81 ? 2.570 -6.349 -16.134 1.00 93.94 81 ALA A N 1
ATOM 655 C CA . ALA A 1 81 ? 3.629 -5.539 -15.516 1.00 93.94 81 ALA A CA 1
ATOM 656 C C . ALA A 1 81 ? 4.026 -4.296 -16.340 1.00 93.94 81 ALA A C 1
ATOM 658 O O . ALA A 1 81 ? 4.160 -3.200 -15.800 1.00 93.94 81 ALA A O 1
ATOM 659 N N . GLN A 1 82 ? 4.146 -4.425 -17.667 1.00 92.19 82 GLN A N 1
ATOM 660 C CA . GLN A 1 82 ? 4.458 -3.289 -18.548 1.00 92.19 82 GLN A CA 1
ATOM 661 C C . GLN A 1 82 ? 3.360 -2.218 -18.543 1.00 92.19 82 GLN A C 1
ATOM 663 O O . GLN A 1 82 ? 3.666 -1.026 -18.516 1.00 92.19 82 GLN A O 1
ATOM 668 N N . TYR A 1 83 ? 2.090 -2.636 -18.542 1.00 93.31 83 TYR A N 1
ATOM 669 C CA . TYR A 1 83 ? 0.960 -1.715 -18.453 1.00 93.31 83 TYR A CA 1
ATOM 670 C C . TYR A 1 83 ? 0.996 -0.961 -17.121 1.00 93.31 83 TYR A C 1
ATOM 672 O O . TYR A 1 83 ? 0.945 0.265 -17.105 1.00 93.31 83 TYR A O 1
ATOM 680 N N . LEU A 1 84 ? 1.207 -1.682 -16.017 1.00 94.62 84 LEU A N 1
ATOM 681 C CA . LEU A 1 84 ? 1.331 -1.080 -14.695 1.00 94.62 84 LEU A CA 1
ATOM 682 C C . LEU A 1 84 ? 2.498 -0.085 -14.610 1.00 94.62 84 LEU A C 1
ATOM 684 O O . LEU A 1 84 ? 2.309 1.032 -14.138 1.00 94.62 84 LEU A O 1
ATOM 688 N N . CYS A 1 85 ? 3.682 -0.435 -15.124 1.00 93.06 85 CYS A N 1
ATOM 689 C CA . CYS A 1 85 ? 4.817 0.487 -15.187 1.00 93.06 85 CYS A CA 1
ATOM 690 C C . CYS A 1 85 ? 4.499 1.756 -15.986 1.00 93.06 85 CYS A C 1
ATOM 692 O O . CYS A 1 85 ? 4.895 2.848 -15.580 1.00 93.06 85 CYS A O 1
ATOM 694 N N . LYS A 1 86 ? 3.778 1.636 -17.106 1.00 91.56 86 LYS A N 1
ATOM 695 C CA . LYS A 1 86 ? 3.371 2.785 -17.922 1.00 91.56 86 LYS A CA 1
ATOM 696 C C . LYS A 1 86 ? 2.460 3.729 -17.138 1.00 91.56 86 LYS A C 1
ATOM 698 O O . LYS A 1 86 ? 2.694 4.936 -17.153 1.00 91.56 86 LYS A O 1
ATOM 703 N N . THR A 1 87 ? 1.489 3.178 -16.410 1.00 91.62 87 THR A N 1
ATOM 704 C CA . THR A 1 87 ? 0.588 3.938 -15.533 1.00 91.62 87 THR A CA 1
ATOM 705 C C . THR A 1 87 ? 1.348 4.607 -14.385 1.00 91.62 87 THR A C 1
ATOM 707 O O . THR A 1 87 ? 1.206 5.809 -14.179 1.00 91.62 87 THR A O 1
ATOM 710 N N . LEU A 1 88 ? 2.204 3.866 -13.672 1.00 91.88 88 LEU A N 1
ATOM 711 C CA . LEU A 1 88 ? 2.952 4.371 -12.511 1.00 91.88 88 LEU A CA 1
ATOM 712 C C . LEU A 1 88 ? 3.962 5.464 -12.877 1.00 91.88 88 LEU A C 1
ATOM 714 O O . LEU A 1 88 ? 4.131 6.429 -12.132 1.00 91.88 88 LEU A O 1
ATOM 718 N N . LEU A 1 89 ? 4.616 5.329 -14.031 1.00 89.69 89 LEU A N 1
ATOM 719 C CA . LEU A 1 89 ? 5.544 6.332 -14.551 1.00 89.69 89 LEU A CA 1
ATOM 720 C C . LEU A 1 89 ? 4.838 7.474 -15.303 1.00 89.69 89 LEU A C 1
ATOM 722 O O . LEU A 1 89 ? 5.523 8.378 -15.773 1.00 89.69 89 LEU A O 1
ATOM 726 N N . ARG A 1 90 ? 3.500 7.444 -15.433 1.00 88.62 90 ARG A N 1
ATOM 727 C CA . ARG A 1 90 ? 2.701 8.415 -16.209 1.00 88.62 90 ARG A CA 1
ATOM 728 C C . ARG A 1 90 ? 3.228 8.607 -17.639 1.00 88.62 90 ARG A C 1
ATOM 730 O O . ARG A 1 90 ? 3.301 9.717 -18.158 1.00 88.62 90 ARG A O 1
ATOM 737 N N . VAL A 1 91 ? 3.634 7.511 -18.277 1.00 84.62 91 VAL A N 1
ATOM 738 C CA . VAL A 1 91 ? 4.214 7.536 -19.624 1.00 84.62 91 VAL A CA 1
ATOM 739 C C . VAL A 1 91 ? 3.101 7.614 -20.669 1.00 84.62 91 VAL A C 1
ATOM 741 O O . VAL A 1 91 ? 2.172 6.805 -20.661 1.00 84.62 91 VAL A O 1
ATOM 744 N N . ALA A 1 92 ? 3.223 8.575 -21.590 1.00 80.19 92 ALA A N 1
ATOM 745 C CA . ALA A 1 92 ? 2.254 8.815 -22.659 1.00 80.19 92 ALA A CA 1
ATOM 746 C C . ALA A 1 92 ? 1.964 7.564 -23.511 1.00 80.19 92 ALA A C 1
ATOM 748 O O . ALA A 1 92 ? 2.771 6.629 -23.612 1.00 80.19 92 ALA A O 1
ATOM 749 N N . GLN A 1 93 ? 0.797 7.553 -24.160 1.00 74.50 93 GLN A N 1
ATOM 750 C CA . GLN A 1 93 ? 0.431 6.484 -25.088 1.00 74.50 93 GLN A CA 1
ATOM 751 C C . GLN A 1 93 ? 1.459 6.361 -26.235 1.00 74.50 93 GLN A C 1
ATOM 753 O O . GLN A 1 93 ? 2.158 7.313 -26.560 1.00 74.50 93 GLN A O 1
ATOM 758 N N . GLY A 1 94 ? 1.651 5.148 -26.767 1.00 75.56 94 GLY A N 1
ATOM 759 C CA . GLY A 1 94 ? 2.686 4.856 -27.776 1.00 75.56 94 GLY A CA 1
ATOM 760 C C . GLY A 1 94 ? 4.140 4.741 -27.279 1.00 75.56 94 GLY A C 1
ATOM 761 O O . GLY A 1 94 ? 4.944 4.072 -27.925 1.00 75.56 94 GLY A O 1
ATOM 762 N N . LYS A 1 95 ? 4.504 5.301 -26.115 1.00 80.62 95 LYS A N 1
ATOM 763 C CA . LYS A 1 95 ? 5.879 5.200 -25.585 1.00 80.62 95 LYS A CA 1
ATOM 764 C C . LYS A 1 95 ? 6.147 3.855 -24.892 1.00 80.62 95 LYS A C 1
ATOM 766 O O . LYS A 1 95 ? 5.291 3.319 -24.183 1.00 80.62 95 LYS A O 1
ATOM 771 N N . LYS A 1 96 ? 7.358 3.315 -25.093 1.00 82.12 96 LYS A N 1
ATOM 772 C CA . LYS A 1 96 ? 7.800 2.020 -24.543 1.00 82.12 96 LYS A CA 1
ATOM 773 C C . LYS A 1 96 ? 8.347 2.165 -23.117 1.00 82.12 96 LYS A C 1
ATOM 775 O O . LYS A 1 96 ? 9.156 3.049 -22.838 1.00 82.12 96 LYS A O 1
ATOM 780 N N . VAL A 1 97 ? 7.968 1.228 -22.249 1.00 88.69 97 VAL A N 1
ATOM 781 C CA . VAL A 1 97 ? 8.513 1.057 -20.892 1.00 88.69 97 VAL A CA 1
ATOM 782 C C . VAL A 1 97 ? 9.037 -0.363 -20.716 1.00 88.69 97 VAL A C 1
ATOM 784 O O . VAL A 1 97 ? 8.533 -1.294 -21.343 1.00 88.69 97 VAL A O 1
ATOM 787 N N . THR A 1 98 ? 10.030 -0.545 -19.852 1.00 90.69 98 THR A N 1
ATOM 788 C CA . THR A 1 98 ? 10.453 -1.879 -19.408 1.00 90.69 98 THR A CA 1
ATOM 789 C C . THR A 1 98 ? 9.979 -2.135 -17.994 1.00 90.69 98 THR A C 1
ATOM 791 O O . THR A 1 98 ? 10.068 -1.247 -17.148 1.00 90.69 98 THR A O 1
ATOM 794 N N . ALA A 1 99 ? 9.546 -3.365 -17.746 1.00 93.06 99 ALA A N 1
ATOM 795 C CA . ALA A 1 99 ? 9.225 -3.885 -16.429 1.00 93.06 99 ALA A CA 1
ATOM 796 C C . ALA A 1 99 ? 10.133 -5.089 -16.167 1.00 93.06 99 ALA A C 1
ATOM 798 O O . ALA A 1 99 ? 10.198 -5.989 -17.004 1.00 93.06 99 ALA A O 1
ATOM 799 N N . LYS A 1 100 ? 10.851 -5.089 -15.044 1.00 94.06 100 LYS A N 1
ATOM 800 C CA . LYS A 1 100 ? 11.643 -6.235 -14.585 1.00 94.06 100 LYS A CA 1
ATOM 801 C C . LYS A 1 100 ? 11.156 -6.645 -13.206 1.00 94.06 100 LYS A C 1
ATOM 803 O O . LYS A 1 100 ? 11.430 -5.936 -12.243 1.00 94.06 100 LYS A O 1
ATOM 808 N N .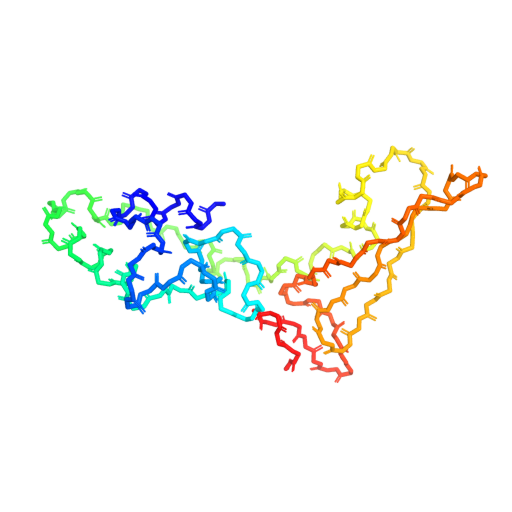 GLU A 1 101 ? 10.430 -7.749 -13.141 1.00 94.50 101 GLU A N 1
ATOM 809 C CA . GLU A 1 101 ? 9.946 -8.368 -11.904 1.00 94.50 101 GLU A CA 1
ATOM 810 C C . GLU A 1 101 ? 11.097 -9.051 -11.150 1.00 94.50 101 GLU A C 1
ATOM 812 O O . GLU A 1 101 ? 12.111 -9.433 -11.743 1.00 94.50 101 GLU A O 1
ATOM 817 N N . SER A 1 102 ? 10.961 -9.184 -9.833 1.00 93.19 102 SER A N 1
ATOM 818 C CA . SER A 1 102 ? 11.936 -9.859 -8.978 1.00 93.19 102 SER A CA 1
ATOM 819 C C . SER A 1 102 ? 11.266 -10.715 -7.907 1.00 93.19 102 SER A C 1
ATOM 821 O O . SER A 1 102 ? 10.141 -10.461 -7.478 1.00 93.19 102 SER A O 1
ATOM 823 N N . ALA A 1 103 ? 12.000 -11.723 -7.429 1.00 93.94 103 ALA A N 1
ATOM 824 C CA . ALA A 1 103 ? 11.502 -12.723 -6.482 1.00 93.94 103 ALA A CA 1
ATOM 825 C C . ALA A 1 103 ? 11.056 -12.151 -5.121 1.00 93.94 103 ALA A C 1
ATOM 827 O O . ALA A 1 103 ? 10.318 -12.801 -4.394 1.00 93.94 103 ALA A O 1
ATOM 828 N N . ASN A 1 104 ? 11.455 -10.926 -4.773 1.00 94.06 104 ASN A N 1
ATOM 829 C CA . ASN A 1 104 ? 11.014 -10.219 -3.566 1.00 94.06 104 ASN A CA 1
ATOM 830 C C . ASN A 1 104 ? 9.732 -9.386 -3.779 1.00 94.06 104 ASN A C 1
ATOM 832 O O . ASN A 1 104 ? 9.492 -8.430 -3.040 1.00 94.06 104 ASN A O 1
ATOM 836 N N . CYS A 1 105 ? 8.931 -9.705 -4.801 1.00 96.75 105 CYS A N 1
ATOM 837 C CA . CYS A 1 105 ? 7.684 -9.005 -5.116 1.00 96.75 105 CYS A CA 1
ATOM 838 C C . CYS A 1 105 ? 7.858 -7.503 -5.349 1.00 96.75 105 CYS A C 1
ATOM 840 O O . CYS A 1 105 ? 7.027 -6.671 -4.964 1.00 96.75 105 CYS A O 1
ATOM 842 N N . LYS A 1 106 ? 8.960 -7.154 -6.009 1.00 95.25 106 LYS A N 1
ATOM 843 C CA . LYS A 1 106 ? 9.246 -5.816 -6.514 1.00 95.25 106 LYS A CA 1
ATOM 844 C C . LYS A 1 106 ? 9.409 -5.885 -8.025 1.00 95.25 106 LYS A C 1
ATOM 846 O O . LYS A 1 106 ? 9.714 -6.927 -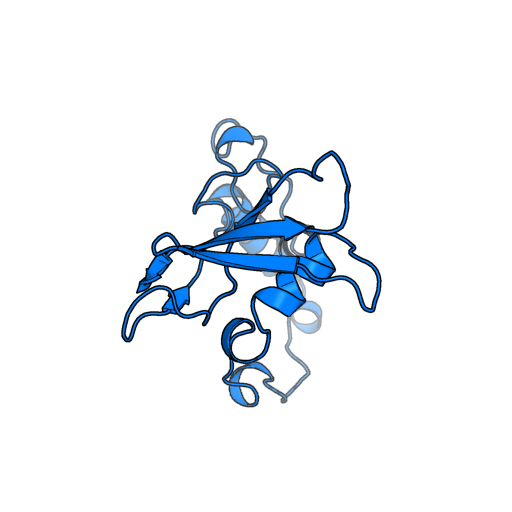8.590 1.00 95.25 106 LYS A O 1
ATOM 851 N N . MET A 1 107 ? 9.213 -4.760 -8.690 1.00 94.88 107 MET A N 1
ATOM 852 C CA . MET A 1 107 ? 9.529 -4.627 -10.102 1.00 94.88 107 MET A CA 1
ATOM 853 C C . MET A 1 107 ? 10.200 -3.290 -10.376 1.00 94.88 107 MET A C 1
ATOM 855 O O . MET A 1 107 ? 9.824 -2.259 -9.816 1.00 94.88 107 MET A O 1
ATOM 859 N N . LYS A 1 108 ? 11.197 -3.309 -11.255 1.00 94.62 108 LYS A N 1
ATOM 860 C CA . LYS A 1 108 ? 11.877 -2.116 -11.750 1.00 94.62 108 LYS A CA 1
ATOM 861 C C . LYS A 1 108 ? 11.203 -1.659 -13.039 1.00 94.62 108 LYS A C 1
ATOM 863 O O . LYS A 1 108 ? 11.207 -2.387 -14.032 1.00 94.62 108 LYS A O 1
ATOM 868 N N . CYS A 1 109 ? 10.648 -0.454 -13.018 1.00 93.38 109 CYS A N 1
ATOM 869 C CA . CYS A 1 109 ? 10.036 0.204 -14.165 1.00 93.38 109 CYS A CA 1
ATOM 870 C C . CYS A 1 109 ? 10.997 1.255 -14.731 1.00 93.38 109 CYS A C 1
ATOM 872 O O . CYS A 1 109 ? 11.455 2.112 -13.978 1.00 93.38 109 CYS A O 1
ATOM 874 N N . CYS A 1 110 ? 11.273 1.236 -16.037 1.00 89.06 110 CYS A N 1
ATOM 875 C CA . CYS A 1 110 ? 12.109 2.248 -16.698 1.00 89.06 110 CYS A CA 1
ATOM 876 C C . CYS A 1 110 ? 11.420 2.798 -17.951 1.00 89.06 110 CYS A C 1
ATOM 878 O O . CYS A 1 110 ? 10.822 2.043 -18.722 1.00 89.06 110 CYS A O 1
ATOM 880 N N . ASN A 1 111 ? 11.531 4.106 -18.178 1.00 84.38 111 ASN A N 1
ATOM 881 C CA . ASN A 1 111 ? 11.063 4.759 -19.397 1.00 84.38 111 ASN A CA 1
ATOM 882 C C . ASN A 1 111 ? 12.235 4.854 -20.389 1.00 84.38 111 ASN A C 1
ATOM 884 O O . ASN A 1 111 ? 13.274 5.401 -20.050 1.00 84.38 111 ASN A O 1
ATOM 888 N N . ARG A 1 112 ? 12.095 4.314 -21.606 1.00 68.12 112 ARG A N 1
ATOM 889 C CA . ARG A 1 112 ? 13.178 4.337 -22.612 1.00 68.12 112 ARG A CA 1
ATOM 890 C C . ARG A 1 112 ? 13.258 5.654 -23.400 1.00 68.12 112 ARG A C 1
ATOM 892 O O . ARG A 1 112 ? 14.148 5.806 -24.223 1.00 68.12 112 ARG A O 1
ATOM 899 N N . ALA A 1 113 ? 12.320 6.580 -23.191 1.00 59.94 113 ALA A N 1
ATOM 900 C CA . ALA A 1 113 ? 12.074 7.708 -24.087 1.00 59.94 113 ALA A CA 1
ATOM 901 C C . ALA A 1 113 ? 12.772 9.033 -23.721 1.00 59.94 113 ALA A C 1
ATOM 903 O O . ALA A 1 113 ? 12.294 10.074 -24.167 1.00 59.94 113 ALA A O 1
ATOM 904 N N . SER A 1 114 ? 13.857 9.047 -22.940 1.00 52.62 114 SER A N 1
ATOM 905 C CA . SER A 1 114 ? 14.705 10.247 -22.901 1.00 52.62 114 SER A CA 1
ATOM 906 C C . SER A 1 114 ? 16.141 9.937 -23.298 1.00 52.62 114 SER A C 1
ATOM 908 O O . SER A 1 114 ? 16.810 9.078 -22.725 1.00 52.62 114 SER A O 1
ATOM 910 N N . LEU A 1 115 ? 16.593 10.668 -24.314 1.00 48.62 115 LEU A N 1
ATOM 911 C CA . LEU A 1 115 ? 17.998 10.935 -24.5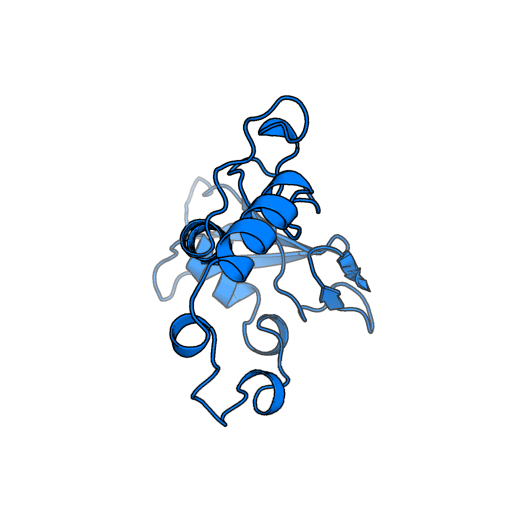81 1.00 48.62 115 LEU A CA 1
ATOM 912 C C . LEU A 1 115 ? 18.528 11.652 -23.324 1.00 48.62 115 LEU A C 1
ATOM 914 O O . LEU A 1 115 ? 18.175 12.802 -23.088 1.00 48.62 115 LEU A O 1
ATOM 918 N N . GLY A 1 116 ? 19.210 10.910 -22.441 1.00 54.75 116 GLY A N 1
ATOM 919 C CA . GLY A 1 116 ? 19.589 11.347 -21.082 1.00 54.75 116 GLY A CA 1
ATOM 920 C C . GLY A 1 116 ? 18.913 10.605 -19.907 1.00 54.75 116 GLY A C 1
ATOM 921 O O . GLY A 1 116 ? 19.211 10.917 -18.764 1.00 54.75 116 GLY A O 1
ATOM 922 N N . GLY A 1 117 ? 18.034 9.625 -20.182 1.00 53.00 117 GLY A N 1
ATOM 923 C CA . GLY A 1 117 ? 17.446 8.607 -19.281 1.00 53.00 117 GLY A CA 1
ATOM 924 C C . GLY A 1 117 ? 16.526 9.072 -18.128 1.00 53.00 117 GLY A C 1
ATOM 925 O O . GLY A 1 117 ? 17.027 9.586 -17.133 1.00 53.00 117 GLY A O 1
ATOM 926 N N . PRO A 1 118 ? 15.198 8.807 -18.120 1.00 55.97 118 PRO A N 1
ATOM 927 C CA . PRO A 1 118 ? 14.355 9.056 -16.956 1.00 55.97 118 PRO A CA 1
ATOM 928 C C . PRO A 1 118 ? 14.567 7.927 -15.933 1.00 55.97 118 PRO A C 1
ATOM 930 O O . PRO A 1 118 ? 14.642 6.752 -16.314 1.00 55.97 118 PRO A O 1
ATOM 933 N N . PRO A 1 119 ? 14.619 8.253 -14.632 1.00 72.62 119 PRO A N 1
ATOM 934 C CA . PRO A 1 119 ? 15.068 7.356 -13.577 1.00 72.62 119 PRO A CA 1
ATOM 935 C C . PRO A 1 119 ? 14.183 6.117 -13.509 1.00 72.62 119 PRO A C 1
ATOM 937 O O . PRO A 1 119 ? 12.964 6.205 -13.340 1.00 72.62 119 PRO A O 1
ATOM 940 N N . CYS A 1 120 ? 14.806 4.946 -13.619 1.00 86.81 120 CYS A N 1
ATOM 941 C CA . CYS A 1 120 ? 14.134 3.711 -13.262 1.00 86.81 120 CYS A CA 1
ATOM 942 C C . CYS A 1 120 ? 13.648 3.808 -11.812 1.00 86.81 120 CYS A C 1
ATOM 944 O O . CYS A 1 120 ? 14.404 4.212 -10.930 1.00 86.81 120 CYS A O 1
ATOM 946 N N . ARG A 1 121 ? 12.414 3.385 -11.553 1.00 90.50 121 ARG A N 1
ATOM 947 C CA . ARG A 1 121 ? 11.838 3.355 -10.206 1.00 90.50 121 ARG A CA 1
ATOM 948 C C . ARG A 1 121 ? 11.404 1.945 -9.858 1.00 90.50 121 ARG A C 1
ATOM 950 O O . ARG A 1 121 ? 10.967 1.188 -10.727 1.00 90.50 121 ARG A O 1
ATOM 957 N N . THR A 1 122 ? 11.540 1.603 -8.586 1.00 92.69 122 THR A N 1
ATOM 958 C CA . THR A 1 122 ? 11.122 0.306 -8.061 1.00 92.69 122 THR A CA 1
ATOM 959 C C . THR A 1 122 ? 9.749 0.443 -7.426 1.00 92.69 122 THR A C 1
ATOM 961 O O . THR A 1 122 ? 9.535 1.308 -6.582 1.00 92.69 122 THR A O 1
ATOM 964 N N . TYR A 1 123 ? 8.833 -0.434 -7.815 1.00 93.62 123 TYR A N 1
ATOM 965 C CA . TYR A 1 123 ? 7.469 -0.485 -7.304 1.00 93.62 123 TYR A CA 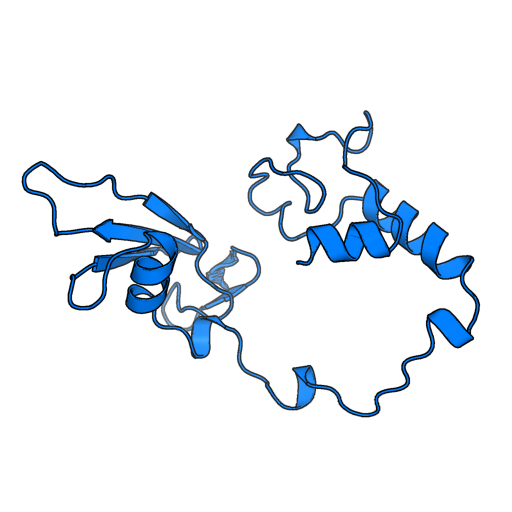1
ATOM 966 C C . TYR A 1 123 ? 7.162 -1.883 -6.754 1.00 93.62 123 TYR A C 1
ATOM 968 O O . TYR A 1 123 ? 7.794 -2.854 -7.176 1.00 93.62 123 TYR A O 1
ATOM 976 N N . PRO A 1 124 ? 6.226 -2.024 -5.800 1.00 94.19 124 PRO A N 1
ATOM 977 C CA . PRO A 1 124 ? 5.727 -3.338 -5.414 1.00 94.19 124 PRO A CA 1
ATOM 978 C C . PRO A 1 124 ? 5.009 -4.005 -6.593 1.00 94.19 124 PRO A C 1
ATOM 980 O O . PRO A 1 124 ? 4.287 -3.347 -7.342 1.00 94.19 124 PRO A O 1
ATOM 983 N N . MET A 1 125 ? 5.204 -5.313 -6.743 1.00 96.38 125 MET A N 1
ATOM 984 C CA . MET A 1 125 ? 4.368 -6.134 -7.617 1.00 96.38 125 MET A CA 1
ATOM 985 C C . MET A 1 125 ? 2.968 -6.268 -7.013 1.00 96.38 125 MET A C 1
ATOM 987 O O . MET A 1 125 ? 2.799 -6.203 -5.794 1.00 96.38 125 MET A O 1
ATOM 991 N N . LEU A 1 126 ? 1.966 -6.444 -7.872 1.00 96.75 126 LEU A N 1
ATOM 992 C CA . LEU A 1 126 ? 0.595 -6.681 -7.433 1.00 96.75 126 LEU A CA 1
ATOM 993 C C . LEU A 1 126 ? 0.434 -8.110 -6.915 1.00 96.75 126 LEU A C 1
ATOM 995 O O . LEU A 1 126 ? 1.101 -9.031 -7.392 1.00 96.75 126 LEU A O 1
ATOM 999 N N . ASP A 1 127 ? -0.516 -8.299 -6.002 1.00 95.88 127 ASP A N 1
ATOM 1000 C CA . ASP A 1 127 ? -0.920 -9.637 -5.579 1.00 95.88 127 ASP A CA 1
ATOM 1001 C C . ASP A 1 127 ? -1.341 -10.470 -6.798 1.00 95.88 127 ASP A C 1
ATOM 1003 O O . ASP A 1 127 ? -2.038 -9.976 -7.688 1.00 95.88 127 ASP A O 1
ATOM 1007 N N . GLY A 1 128 ? -0.882 -11.717 -6.866 1.00 96.06 128 GLY A N 1
ATOM 1008 C CA . GLY A 1 128 ? -1.094 -12.627 -7.990 1.00 96.06 128 GLY A CA 1
ATOM 1009 C C . GLY A 1 128 ? -0.110 -12.491 -9.158 1.00 96.06 128 GLY A C 1
ATOM 1010 O O . GLY A 1 128 ? -0.165 -13.326 -10.057 1.00 96.06 128 GLY A O 1
ATOM 1011 N N . MET A 1 129 ? 0.797 -11.502 -9.174 1.00 97.00 129 MET A N 1
ATOM 1012 C CA . MET A 1 129 ? 1.892 -11.482 -10.160 1.00 97.00 129 MET A CA 1
ATOM 1013 C C . MET A 1 129 ? 2.885 -12.611 -9.874 1.00 97.00 129 MET A C 1
ATOM 1015 O O . MET A 1 129 ? 3.188 -12.897 -8.713 1.00 97.00 129 MET A O 1
ATOM 1019 N N . GLN A 1 130 ? 3.409 -13.238 -10.926 1.00 95.75 130 GLN A N 1
ATOM 1020 C CA . GLN A 1 130 ? 4.351 -14.344 -10.797 1.00 95.75 130 GLN A CA 1
ATOM 1021 C C . GLN A 1 130 ? 5.732 -13.839 -10.366 1.00 95.75 130 GLN A C 1
ATOM 1023 O O . GLN A 1 130 ? 6.336 -13.013 -11.040 1.00 95.75 130 GLN A O 1
ATOM 1028 N N . CYS A 1 131 ? 6.251 -14.363 -9.257 1.00 96.31 131 CYS A N 1
ATOM 1029 C CA . CYS A 1 131 ? 7.558 -13.979 -8.706 1.00 96.31 131 CYS A CA 1
ATOM 1030 C C . CYS A 1 131 ? 8.615 -15.085 -8.839 1.00 96.31 131 CYS A C 1
ATOM 1032 O O . CYS A 1 131 ? 9.812 -14.801 -8.848 1.00 96.31 131 CYS A O 1
ATOM 1034 N N . ALA A 1 132 ? 8.179 -16.341 -8.961 1.00 95.38 132 ALA A N 1
ATOM 1035 C CA . ALA A 1 132 ? 9.011 -17.498 -9.275 1.00 95.38 132 ALA A CA 1
ATOM 1036 C C . ALA A 1 132 ? 8.169 -18.572 -9.986 1.00 95.38 132 ALA A C 1
ATOM 1038 O O . ALA A 1 132 ? 6.953 -18.429 -10.154 1.00 95.38 132 ALA A O 1
ATOM 1039 N N . LYS A 1 133 ? 8.792 -19.674 -10.417 1.00 95.31 133 LYS A N 1
ATOM 1040 C CA . LYS A 1 133 ? 8.062 -20.803 -11.015 1.00 95.31 133 LYS A CA 1
ATOM 1041 C C . LYS A 1 133 ? 7.029 -21.336 -10.011 1.00 95.31 133 LYS A C 1
ATOM 1043 O O . LYS A 1 133 ? 7.402 -21.786 -8.934 1.00 95.31 133 LYS A O 1
ATOM 1048 N N . GLY A 1 134 ? 5.745 -21.247 -10.365 1.00 94.88 134 GLY A N 1
ATOM 1049 C CA . GLY A 1 134 ? 4.633 -21.708 -9.526 1.00 94.88 134 GLY A CA 1
ATOM 1050 C C . GLY A 1 134 ? 4.316 -20.855 -8.290 1.00 94.88 134 GLY A C 1
ATOM 1051 O O . GLY A 1 134 ? 3.459 -21.261 -7.517 1.00 94.88 134 GLY A O 1
ATOM 1052 N N . LYS A 1 135 ? 4.967 -19.699 -8.095 1.00 97.44 135 LYS A N 1
ATOM 1053 C CA . LYS A 1 135 ? 4.745 -18.814 -6.937 1.00 97.44 135 LYS A CA 1
ATOM 1054 C C . LYS A 1 135 ? 4.272 -17.438 -7.366 1.00 97.44 135 LYS A C 1
ATOM 1056 O O . LYS A 1 135 ? 4.698 -16.921 -8.406 1.00 97.44 135 LYS A O 1
ATOM 1061 N N . THR A 1 136 ? 3.444 -16.819 -6.535 1.00 97.19 136 THR A N 1
ATOM 1062 C CA . THR A 1 136 ? 2.909 -15.480 -6.794 1.00 97.19 136 THR A CA 1
ATOM 1063 C C . THR A 1 136 ? 3.097 -14.557 -5.603 1.00 97.19 136 THR A C 1
ATOM 1065 O O . THR A 1 136 ? 3.352 -14.981 -4.479 1.00 97.19 136 THR A O 1
ATOM 1068 N N . CYS A 1 137 ? 2.997 -13.259 -5.856 1.00 97.62 137 CYS A N 1
ATOM 1069 C CA . CYS A 1 137 ? 3.037 -12.270 -4.796 1.00 97.62 137 CYS A CA 1
ATOM 1070 C C . CYS A 1 137 ? 1.736 -12.253 -3.998 1.00 97.62 137 CYS 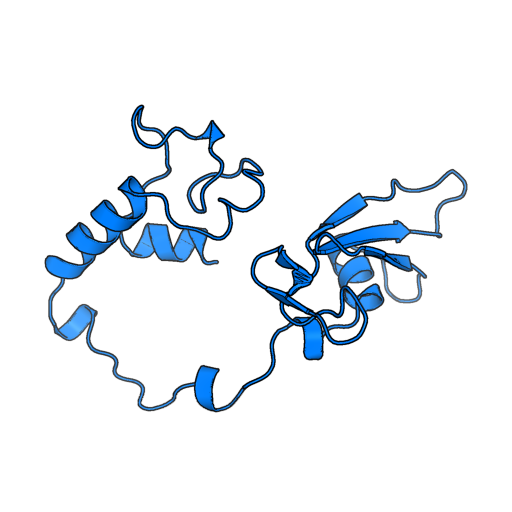A C 1
ATOM 1072 O O . CYS A 1 137 ? 0.647 -12.261 -4.570 1.00 97.62 137 CYS A O 1
ATOM 1074 N N . LYS A 1 138 ? 1.852 -12.170 -2.673 1.00 95.88 138 LYS A N 1
ATOM 1075 C CA . LYS A 1 138 ? 0.740 -11.904 -1.761 1.00 95.88 138 LYS A CA 1
ATOM 1076 C C . LYS A 1 138 ? 1.225 -11.019 -0.623 1.00 95.88 138 LYS A C 1
ATOM 1078 O O . LYS A 1 138 ? 2.103 -11.417 0.138 1.00 95.88 138 LYS A O 1
ATOM 1083 N N . ARG A 1 139 ? 0.675 -9.807 -0.513 1.00 94.31 139 ARG A N 1
ATOM 1084 C CA . ARG A 1 139 ? 1.076 -8.790 0.478 1.00 94.31 139 ARG A CA 1
ATOM 1085 C C . ARG A 1 139 ? 2.593 -8.560 0.496 1.00 94.31 139 ARG A C 1
ATOM 1087 O O . ARG A 1 139 ? 3.212 -8.494 1.553 1.00 94.31 139 ARG A O 1
ATOM 1094 N N . GLY A 1 140 ? 3.200 -8.494 -0.689 1.00 94.75 140 GLY A N 1
ATOM 1095 C CA . GLY A 1 140 ? 4.638 -8.260 -0.854 1.00 94.75 140 GLY A CA 1
ATOM 1096 C C . GLY A 1 140 ? 5.553 -9.456 -0.562 1.00 94.75 140 GLY A C 1
ATOM 1097 O O . GLY A 1 140 ? 6.767 -9.272 -0.559 1.00 94.75 140 GLY A O 1
ATOM 1098 N N . VAL A 1 141 ? 5.010 -10.657 -0.345 1.00 96.69 141 VAL A N 1
ATOM 1099 C CA . VAL A 1 141 ? 5.781 -11.896 -0.145 1.00 96.69 141 VAL A CA 1
ATOM 1100 C C . VAL A 1 141 ? 5.561 -12.837 -1.326 1.00 96.69 141 VAL A C 1
ATOM 1102 O O . VAL A 1 141 ? 4.431 -12.993 -1.781 1.00 96.69 141 VAL A O 1
ATOM 1105 N N . CYS A 1 142 ? 6.634 -13.454 -1.824 1.00 97.31 142 CYS A N 1
ATOM 1106 C CA . CYS A 1 142 ? 6.564 -14.469 -2.872 1.00 97.31 142 CYS A CA 1
ATOM 1107 C C . CYS A 1 142 ? 6.302 -15.845 -2.256 1.00 97.31 142 CYS A C 1
ATOM 1109 O O . CYS A 1 142 ? 7.110 -16.312 -1.448 1.00 97.31 142 CYS A O 1
ATOM 1111 N N . GLY A 1 143 ? 5.197 -16.486 -2.637 1.00 95.25 143 GLY A N 1
ATOM 1112 C CA . GLY A 1 143 ? 4.744 -17.748 -2.053 1.00 95.25 143 GLY A CA 1
ATOM 1113 C C . GLY A 1 143 ? 3.857 -18.559 -2.973 1.00 95.25 143 GLY A C 1
ATOM 1114 O O . GLY A 1 143 ? 3.253 -17.977 -3.906 1.00 95.25 143 GLY A O 1
#

pLDDT: mean 91.87, std 9.64, range [48.62, 98.62]

InterPro domains:
  IPR001590 Peptidase M12B, ADAM/reprolysin [PF01421] (1-59)
  IPR001590 Peptidase M12B, ADAM/reprolysin [PS50215] (1-63)
  IPR024079 Metallopeptidase, catalytic domain superfamily [G3DSA:3.40.390.10] (1-70)